Protein AF-A0A4S1CFI9-F1 (afdb_monomer)

Sequence (68 aa):
MVQVRIDRRGFTLIELLIVVAVIGILAAIAIPSFSAYRVKAYNSSAVADVTSLKVHLESYYQDNVRYP

Structure (mmCIF, N/CA/C/O backbone):
data_AF-A0A4S1CFI9-F1
#
_entry.id   AF-A0A4S1CFI9-F1
#
loop_
_atom_site.group_PDB
_atom_site.id
_atom_site.type_symbol
_atom_site.label_atom_id
_atom_site.label_alt_id
_atom_site.label_comp_id
_atom_site.label_asym_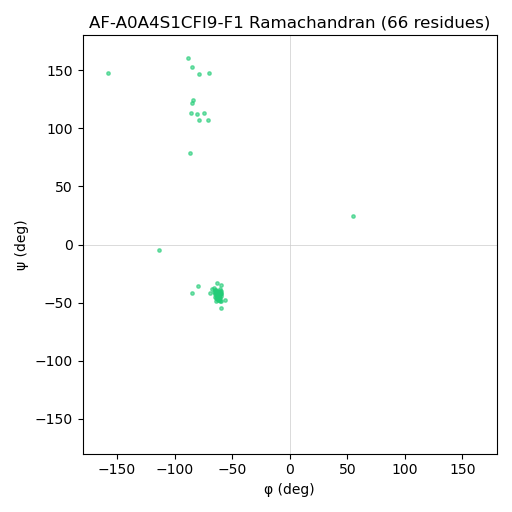id
_atom_site.label_entity_id
_atom_site.label_seq_id
_atom_site.pdbx_PDB_ins_code
_atom_site.Cartn_x
_atom_site.Cartn_y
_atom_site.Cartn_z
_atom_site.occupancy
_atom_site.B_iso_or_equiv
_atom_site.auth_seq_id
_atom_site.auth_comp_id
_atom_site.auth_asym_id
_atom_site.auth_atom_id
_atom_site.pdbx_PDB_model_num
ATOM 1 N N . MET A 1 1 ? -4.798 23.878 54.917 1.00 59.19 1 MET A N 1
ATOM 2 C CA . MET A 1 1 ? -4.166 22.825 54.092 1.00 59.19 1 MET A CA 1
ATOM 3 C C . MET A 1 1 ? -5.239 22.281 53.158 1.00 59.19 1 MET A C 1
ATOM 5 O O . MET A 1 1 ? -6.175 21.659 53.637 1.00 59.19 1 MET A O 1
ATOM 9 N N . VAL A 1 2 ? -5.202 22.629 51.870 1.00 71.44 2 VAL A N 1
ATOM 10 C CA . VAL A 1 2 ? -6.217 22.199 50.890 1.00 71.44 2 VAL A CA 1
ATOM 11 C C . VAL A 1 2 ? -5.819 20.820 50.368 1.00 71.44 2 VAL A C 1
ATOM 13 O O . VAL A 1 2 ? -4.716 20.666 49.850 1.00 71.44 2 VAL A O 1
ATOM 16 N N . GLN A 1 3 ? -6.680 19.814 50.530 1.00 75.25 3 GLN A N 1
ATOM 17 C CA . GLN A 1 3 ? -6.452 18.493 49.945 1.00 75.25 3 GLN A CA 1
ATOM 18 C C . GLN A 1 3 ? -6.973 18.457 48.508 1.00 75.25 3 GLN A C 1
ATOM 20 O O . GLN A 1 3 ? -8.177 18.528 48.266 1.00 75.25 3 GLN A O 1
ATOM 25 N N . VAL A 1 4 ? -6.054 18.321 47.552 1.00 77.25 4 VAL A N 1
ATOM 26 C CA . VAL A 1 4 ? -6.377 18.046 46.150 1.00 77.25 4 VAL A CA 1
ATOM 27 C C . VAL A 1 4 ? -6.792 16.579 46.044 1.00 77.25 4 VAL A C 1
ATOM 29 O O . VAL A 1 4 ? -5.981 15.679 46.258 1.00 77.25 4 VAL A O 1
ATOM 32 N N . ARG A 1 5 ? -8.065 16.323 45.731 1.00 77.81 5 ARG A N 1
ATOM 33 C CA . ARG A 1 5 ? -8.546 14.970 45.425 1.00 77.81 5 ARG A CA 1
ATOM 34 C C . ARG A 1 5 ? -8.186 14.662 43.973 1.00 77.81 5 ARG A C 1
ATOM 36 O O . ARG A 1 5 ? -8.714 15.289 43.063 1.00 77.81 5 ARG A O 1
ATOM 43 N N . ILE A 1 6 ? -7.276 13.715 43.763 1.00 75.62 6 ILE A N 1
ATOM 44 C CA . ILE A 1 6 ? -6.984 13.177 42.431 1.00 75.62 6 ILE A CA 1
ATOM 45 C C . ILE A 1 6 ? -8.094 12.173 42.098 1.00 75.62 6 ILE A C 1
ATOM 47 O O . ILE A 1 6 ? -8.163 11.096 42.692 1.00 75.62 6 ILE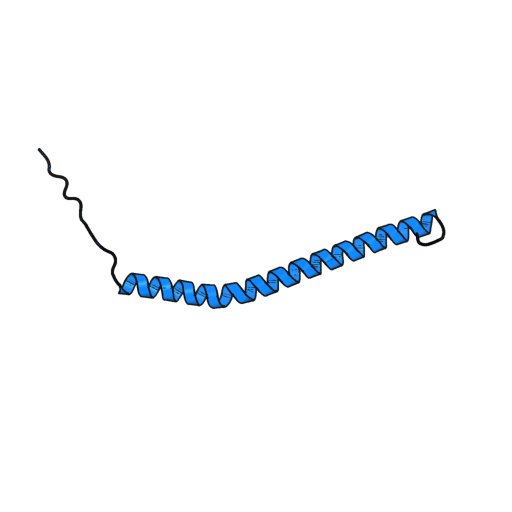 A O 1
ATOM 51 N N . ASP A 1 7 ? -8.985 12.549 41.185 1.00 74.62 7 ASP A N 1
ATOM 52 C CA . ASP A 1 7 ? -10.088 11.709 40.716 1.00 74.62 7 ASP A CA 1
ATOM 53 C C . ASP A 1 7 ? -9.520 10.565 39.854 1.00 74.62 7 ASP A C 1
ATOM 55 O O . ASP A 1 7 ? -9.031 10.779 38.745 1.00 74.62 7 ASP A O 1
ATOM 59 N N . ARG A 1 8 ? -9.513 9.337 40.383 1.00 75.44 8 ARG A N 1
ATOM 60 C CA . ARG A 1 8 ? -9.037 8.146 39.661 1.00 75.44 8 ARG A CA 1
ATOM 61 C C . ARG A 1 8 ? -10.181 7.552 38.833 1.00 75.44 8 ARG A C 1
ATOM 63 O O . ARG A 1 8 ? -10.791 6.572 39.252 1.00 75.44 8 ARG A O 1
ATOM 70 N N . ARG A 1 9 ? -10.488 8.137 37.671 1.00 77.50 9 ARG A N 1
ATOM 71 C CA . ARG A 1 9 ? -11.421 7.531 36.698 1.00 77.50 9 ARG A CA 1
ATOM 72 C C . ARG A 1 9 ? -10.671 6.531 35.819 1.00 77.50 9 ARG A C 1
ATOM 74 O O . ARG A 1 9 ? -9.662 6.880 35.215 1.00 77.50 9 ARG A O 1
ATOM 81 N N . GLY A 1 10 ? -11.146 5.288 35.789 1.00 78.56 10 GLY A N 1
ATOM 82 C CA . GLY A 1 10 ? -10.678 4.252 34.865 1.00 78.56 10 GLY A CA 1
ATOM 83 C C . GLY A 1 10 ? -11.460 4.273 33.550 1.00 78.56 10 GLY A C 1
ATOM 84 O O . GLY A 1 10 ? -12.562 4.814 33.496 1.00 78.56 10 GLY A O 1
ATOM 85 N N . PHE A 1 11 ? -10.886 3.680 32.504 1.00 81.94 11 PHE A N 1
ATOM 86 C CA . PHE A 1 11 ? -11.535 3.506 31.202 1.00 81.94 11 PHE A CA 1
ATOM 87 C C . PHE A 1 11 ? -12.522 2.333 31.243 1.00 81.94 11 PHE A C 1
ATOM 89 O O . PHE A 1 11 ? -12.275 1.341 31.938 1.00 81.94 11 PHE A O 1
ATOM 96 N N . THR A 1 12 ? -13.625 2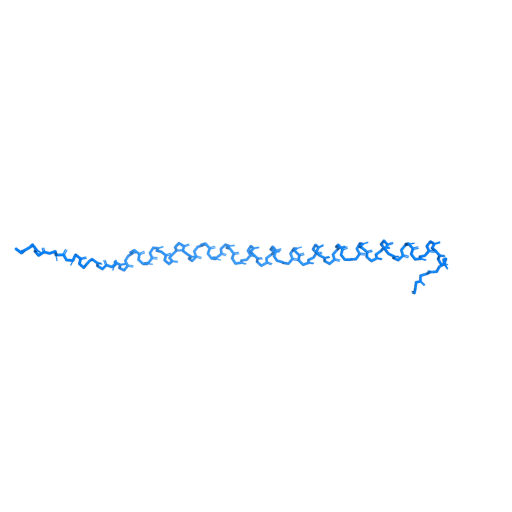.414 30.503 1.00 92.56 12 THR A N 1
ATOM 97 C CA . THR A 1 12 ? -14.590 1.310 30.419 1.00 92.56 12 THR A CA 1
ATOM 98 C C . THR A 1 12 ? -14.183 0.293 29.353 1.00 92.56 12 THR A C 1
ATOM 100 O O . THR A 1 12 ? -13.541 0.610 28.351 1.00 92.56 12 THR A O 1
ATOM 103 N N . LEU A 1 13 ? -14.607 -0.960 29.535 1.00 93.12 13 LEU A N 1
ATOM 104 C CA . LEU A 1 13 ? -14.409 -2.006 28.526 1.00 93.12 13 LEU A CA 1
ATOM 105 C C . LEU A 1 13 ? -15.149 -1.694 27.218 1.00 93.12 13 LEU A C 1
ATOM 107 O O . LEU A 1 13 ? -14.657 -2.025 26.144 1.00 93.12 13 LEU A O 1
ATOM 111 N N . ILE A 1 14 ? -16.308 -1.033 27.304 1.00 94.94 14 ILE A N 1
ATOM 112 C CA . ILE A 1 14 ? -17.107 -0.630 26.141 1.00 94.94 14 ILE A CA 1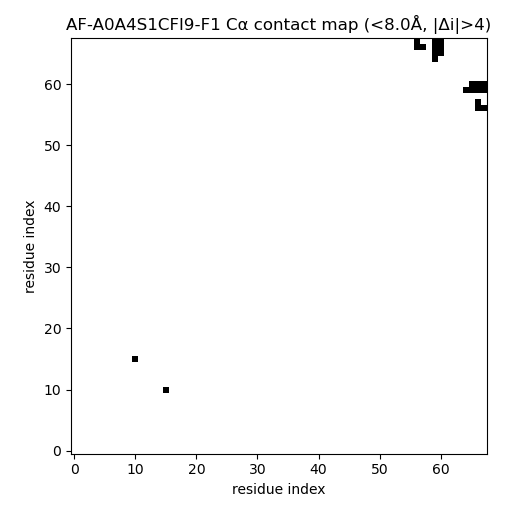
ATOM 113 C C . ILE A 1 14 ? -16.363 0.397 25.290 1.00 94.94 14 ILE A C 1
ATOM 115 O O . ILE A 1 14 ? -16.304 0.236 24.073 1.00 94.94 14 ILE A O 1
ATOM 119 N N . GLU A 1 15 ? -15.759 1.414 25.908 1.00 93.81 15 GLU A N 1
ATOM 120 C CA . GLU A 1 15 ? -14.979 2.405 25.163 1.00 93.81 15 GLU A CA 1
ATOM 121 C C . GLU A 1 15 ? -13.815 1.737 24.424 1.00 93.81 15 GLU A C 1
ATOM 123 O O . GLU A 1 15 ? -13.584 2.016 23.249 1.00 93.81 15 GLU A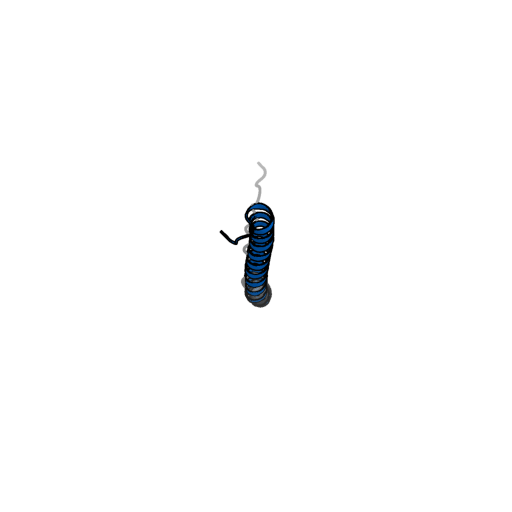 O 1
ATOM 128 N N . LEU A 1 16 ? -13.122 0.796 25.071 1.00 93.88 16 LEU A N 1
ATOM 129 C CA . LEU A 1 16 ? -11.990 0.103 24.455 1.00 93.88 16 LEU A CA 1
ATOM 130 C C . LEU A 1 16 ? -12.439 -0.794 23.291 1.00 93.88 16 LEU A C 1
ATOM 132 O O . LEU A 1 16 ? -11.781 -0.841 22.252 1.00 93.88 16 LEU A O 1
ATOM 136 N N . LEU A 1 17 ? -13.591 -1.451 23.429 1.00 96.00 17 LEU A N 1
ATOM 137 C CA . LEU A 1 17 ? -14.167 -2.310 22.395 1.00 96.00 17 LEU A CA 1
ATOM 138 C C . LEU A 1 17 ? -14.555 -1.508 21.144 1.00 96.00 17 LEU A C 1
ATOM 140 O O . LEU A 1 17 ? -14.242 -1.926 20.029 1.00 96.00 17 LEU A O 1
ATOM 144 N N . ILE A 1 18 ? -15.159 -0.328 21.316 1.00 96.56 18 ILE A N 1
ATOM 145 C CA . ILE A 1 18 ? -15.495 0.567 20.198 1.00 96.56 18 ILE A CA 1
ATOM 146 C C . ILE A 1 18 ? -14.222 1.049 19.494 1.00 96.56 18 ILE A C 1
ATOM 148 O O . ILE A 1 18 ? -14.160 1.035 18.265 1.00 96.56 18 ILE A O 1
ATOM 152 N N . VAL A 1 19 ? -13.184 1.423 20.249 1.00 96.94 19 VAL A N 1
ATOM 153 C CA . VAL A 1 19 ? -11.903 1.868 19.677 1.00 96.94 19 VAL A CA 1
ATOM 154 C C . VAL A 1 19 ? -11.278 0.774 18.810 1.00 96.94 19 VAL A C 1
ATOM 156 O O . VAL A 1 19 ? -10.907 1.037 17.665 1.00 96.94 19 VAL A O 1
ATOM 159 N N . VAL A 1 20 ? -11.204 -0.463 19.309 1.00 97.06 20 VAL A N 1
ATOM 160 C CA . VAL A 1 20 ? -10.637 -1.582 18.537 1.00 97.06 20 VAL A CA 1
ATOM 161 C C . VAL A 1 20 ? -11.496 -1.906 17.314 1.00 97.06 20 VAL A C 1
ATOM 163 O O . VAL A 1 20 ? -10.945 -2.180 16.249 1.00 97.06 20 VAL A O 1
ATOM 166 N N . ALA A 1 21 ? -12.825 -1.817 17.422 1.00 97.56 21 ALA A N 1
ATOM 167 C CA . ALA A 1 21 ? -13.722 -2.020 16.287 1.00 97.56 21 ALA A CA 1
ATOM 168 C C . ALA A 1 21 ? -13.477 -0.991 15.169 1.00 97.56 21 ALA A C 1
ATOM 170 O O . ALA A 1 21 ? -13.338 -1.369 14.006 1.00 97.56 21 ALA A O 1
ATOM 171 N N . VAL A 1 22 ? -13.349 0.296 15.511 1.00 97.94 22 VAL A N 1
ATOM 172 C CA . VAL A 1 22 ? -13.056 1.358 14.533 1.00 97.94 22 VAL A CA 1
ATOM 173 C C . VAL A 1 22 ? -11.680 1.153 13.895 1.00 97.94 22 VAL A C 1
ATOM 175 O O . VAL A 1 22 ? -11.565 1.198 12.670 1.00 97.94 22 VAL A O 1
ATOM 178 N N . ILE A 1 23 ? -10.645 0.864 14.693 1.00 98.06 23 ILE A N 1
ATOM 179 C CA . ILE A 1 23 ? -9.295 0.582 14.177 1.00 98.06 23 ILE A CA 1
ATOM 180 C C . ILE A 1 23 ? -9.314 -0.640 13.248 1.00 98.06 23 ILE A C 1
ATOM 182 O O . ILE A 1 23 ? -8.681 -0.609 12.195 1.00 98.06 23 ILE A O 1
ATOM 186 N N . GLY A 1 24 ? -10.071 -1.685 13.589 1.00 98.12 24 GLY A N 1
ATOM 187 C CA . GLY A 1 24 ? -10.220 -2.887 12.771 1.00 98.12 24 GLY A CA 1
ATOM 188 C C . GLY A 1 24 ? -10.833 -2.603 11.398 1.00 98.12 24 GLY A C 1
ATOM 189 O O . GLY A 1 24 ? -10.298 -3.057 10.387 1.00 98.12 24 GLY A O 1
ATOM 190 N N . ILE A 1 25 ? -11.901 -1.800 11.343 1.00 97.94 25 ILE A N 1
ATOM 191 C CA . ILE A 1 25 ? -12.544 -1.399 10.078 1.00 97.94 25 ILE A CA 1
ATOM 192 C C . ILE A 1 25 ? -11.572 -0.584 9.217 1.00 97.94 25 ILE A C 1
ATOM 194 O O . ILE A 1 25 ? -11.409 -0.864 8.027 1.00 97.94 25 ILE A O 1
ATOM 198 N N . LEU A 1 26 ? -10.891 0.397 9.815 1.00 98.06 26 LEU A N 1
ATOM 199 C CA . LEU A 1 26 ? -9.918 1.224 9.101 1.00 98.06 26 LEU A CA 1
ATOM 200 C C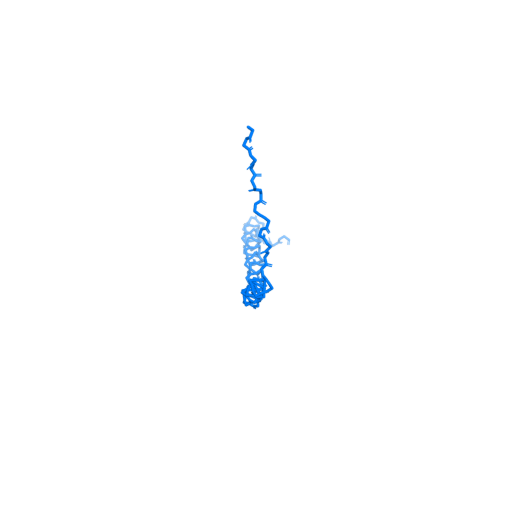 . LEU A 1 26 ? -8.744 0.385 8.579 1.00 98.06 26 LEU A C 1
ATOM 202 O O . LEU A 1 26 ? -8.358 0.535 7.421 1.00 98.06 26 LEU A O 1
ATOM 206 N N . ALA A 1 27 ? -8.210 -0.531 9.390 1.00 97.56 27 ALA A N 1
ATOM 207 C CA . ALA A 1 27 ? -7.112 -1.413 9.004 1.00 97.56 27 ALA A CA 1
ATOM 208 C C . ALA A 1 27 ? -7.505 -2.360 7.859 1.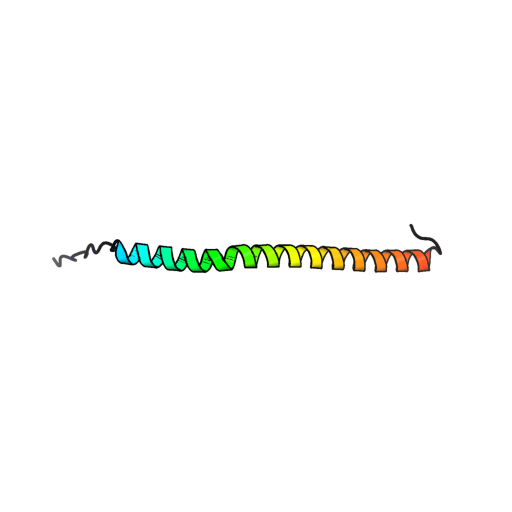00 97.56 27 ALA A C 1
ATOM 210 O O . ALA A 1 27 ? -6.727 -2.533 6.918 1.00 97.56 27 ALA A O 1
ATOM 211 N N . ALA A 1 28 ? -8.719 -2.917 7.893 1.00 97.56 28 ALA A N 1
ATOM 212 C CA . ALA A 1 28 ? -9.225 -3.808 6.850 1.00 97.56 28 ALA A CA 1
ATOM 213 C C . ALA A 1 28 ? -9.266 -3.139 5.464 1.00 97.56 28 ALA A C 1
ATOM 215 O O . ALA A 1 28 ? -8.995 -3.795 4.461 1.00 97.56 28 ALA A O 1
ATOM 216 N N . ILE A 1 29 ? -9.552 -1.835 5.401 1.00 97.50 29 ILE A N 1
ATOM 217 C CA . ILE A 1 29 ? -9.563 -1.059 4.150 1.00 97.50 29 ILE A CA 1
ATOM 218 C C . ILE A 1 29 ? -8.151 -0.556 3.799 1.00 97.50 29 ILE A C 1
ATOM 220 O O . ILE A 1 29 ? -7.731 -0.604 2.640 1.00 97.50 29 ILE A O 1
ATOM 224 N N . ALA A 1 30 ? -7.397 -0.082 4.793 1.00 97.62 30 ALA A N 1
ATOM 225 C CA . ALA A 1 30 ? -6.102 0.559 4.585 1.00 97.62 30 ALA A CA 1
ATOM 226 C C . ALA A 1 30 ? -5.014 -0.416 4.115 1.00 97.62 30 ALA A C 1
ATOM 228 O O . ALA A 1 30 ? -4.248 -0.078 3.215 1.00 97.62 30 ALA A O 1
ATOM 229 N N . ILE A 1 31 ? -4.947 -1.626 4.679 1.00 96.88 31 ILE A N 1
ATOM 230 C CA . ILE A 1 31 ? -3.903 -2.615 4.359 1.00 96.88 31 ILE A CA 1
ATOM 231 C C . ILE A 1 31 ? -3.899 -3.016 2.869 1.00 96.88 31 ILE A C 1
ATOM 233 O O . ILE A 1 31 ? -2.846 -2.886 2.232 1.00 96.88 31 ILE A O 1
ATOM 237 N N . PRO A 1 32 ? -5.017 -3.476 2.266 1.00 96.69 32 PRO A N 1
ATOM 238 C CA . PRO A 1 32 ? -5.020 -3.843 0.850 1.00 96.69 32 PRO A CA 1
ATOM 239 C C . PRO A 1 32 ? -4.771 -2.633 -0.059 1.00 96.69 32 PRO A C 1
ATOM 241 O O . PRO A 1 32 ? -4.004 -2.741 -1.018 1.00 96.69 32 PRO A O 1
ATOM 244 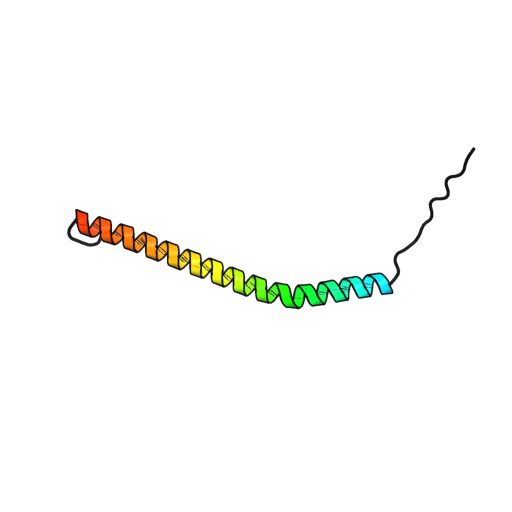N N . SER A 1 33 ? -5.343 -1.470 0.276 1.00 97.31 33 SER A N 1
ATOM 245 C CA . SER A 1 33 ? -5.144 -0.219 -0.469 1.00 97.31 33 SER A CA 1
ATOM 246 C C . SER A 1 33 ? -3.672 0.203 -0.498 1.00 97.31 33 SER A C 1
ATOM 248 O O . SER A 1 33 ? -3.103 0.443 -1.565 1.00 97.31 33 SER A O 1
ATOM 250 N N . PHE A 1 34 ? -3.012 0.206 0.662 1.00 96.88 34 PHE A N 1
ATOM 251 C CA . PHE A 1 34 ? -1.597 0.543 0.775 1.00 96.88 34 PHE A CA 1
ATOM 252 C C . PHE A 1 34 ? -0.708 -0.446 0.014 1.00 96.88 34 PHE A C 1
ATOM 254 O O . PHE A 1 34 ? 0.236 -0.041 -0.667 1.00 96.88 34 PHE A O 1
ATOM 261 N N . SER A 1 35 ? -1.024 -1.744 0.073 1.00 96.69 35 SER A N 1
ATOM 262 C CA . SER A 1 35 ? -0.279 -2.757 -0.679 1.00 96.69 35 SER A CA 1
ATOM 263 C C . SER A 1 35 ? -0.372 -2.528 -2.191 1.00 96.69 35 SER A C 1
ATOM 265 O O . SER A 1 35 ? 0.657 -2.512 -2.871 1.00 96.69 35 SER A O 1
ATOM 267 N N . ALA A 1 36 ? -1.576 -2.270 -2.711 1.00 96.94 36 ALA A N 1
ATOM 268 C CA . ALA A 1 36 ? -1.790 -1.963 -4.125 1.00 96.94 36 ALA A CA 1
ATOM 269 C C . ALA A 1 36 ? -1.076 -0.669 -4.549 1.00 96.94 36 ALA A C 1
ATOM 271 O O . ALA A 1 36 ? -0.432 -0.628 -5.601 1.00 96.94 36 ALA A O 1
ATOM 272 N N . TYR A 1 37 ? -1.130 0.374 -3.715 1.00 97.56 37 TYR A N 1
ATOM 273 C CA . TYR A 1 37 ? -0.441 1.638 -3.974 1.00 97.56 37 TYR A CA 1
ATOM 274 C C . TYR A 1 37 ? 1.076 1.459 -4.064 1.00 97.56 37 TYR A C 1
ATOM 276 O O . TYR A 1 37 ? 1.714 1.973 -4.981 1.00 97.56 37 TYR A O 1
ATOM 284 N N . ARG A 1 38 ? 1.657 0.672 -3.157 1.00 97.75 38 ARG A N 1
ATOM 285 C CA . ARG A 1 38 ? 3.086 0.352 -3.166 1.00 97.75 38 ARG A CA 1
ATOM 286 C C . ARG A 1 38 ? 3.501 -0.395 -4.436 1.00 97.75 38 ARG A C 1
ATOM 288 O O . ARG A 1 38 ? 4.508 -0.037 -5.036 1.00 97.75 38 ARG A O 1
ATOM 295 N N . VAL A 1 39 ? 2.721 -1.381 -4.885 1.00 97.44 39 VAL A N 1
ATOM 296 C CA . VAL A 1 39 ? 2.985 -2.078 -6.161 1.00 97.44 39 VAL A CA 1
ATOM 297 C C . VAL A 1 39 ? 2.927 -1.103 -7.337 1.00 97.44 39 VAL A C 1
ATOM 299 O O . VAL A 1 39 ? 3.820 -1.097 -8.180 1.00 97.44 39 VAL A O 1
ATOM 302 N N . LYS A 1 40 ? 1.920 -0.223 -7.371 1.00 97.56 40 LYS A N 1
ATOM 303 C CA . LYS A 1 40 ? 1.817 0.821 -8.398 1.00 97.56 40 LYS A CA 1
ATOM 304 C C . LYS A 1 40 ? 3.033 1.753 -8.388 1.00 97.56 40 LYS A C 1
ATOM 306 O O . LYS A 1 40 ? 3.535 2.088 -9.458 1.00 97.56 40 LYS A O 1
ATOM 311 N N . ALA A 1 41 ? 3.516 2.146 -7.210 1.00 97.88 41 ALA A N 1
ATOM 312 C CA . ALA A 1 41 ? 4.705 2.982 -7.070 1.00 97.88 41 ALA A CA 1
ATOM 313 C C . ALA A 1 41 ? 5.962 2.282 -7.613 1.00 97.88 41 ALA A C 1
ATOM 315 O O . ALA A 1 41 ? 6.692 2.884 -8.398 1.00 97.88 41 ALA A O 1
ATOM 316 N N . TYR A 1 42 ? 6.172 1.002 -7.282 1.00 98.00 42 TYR A N 1
ATOM 317 C CA . TYR A 1 42 ? 7.281 0.218 -7.837 1.00 98.00 42 TYR A CA 1
ATOM 318 C C . TYR A 1 42 ? 7.206 0.101 -9.360 1.00 98.00 42 TYR A C 1
ATOM 320 O O . TYR A 1 42 ? 8.199 0.353 -10.038 1.00 98.00 42 TYR A O 1
ATOM 328 N N . ASN A 1 43 ? 6.028 -0.202 -9.909 1.00 98.00 43 ASN A N 1
ATOM 329 C CA . ASN A 1 43 ? 5.839 -0.279 -11.358 1.00 98.00 43 ASN A CA 1
ATOM 330 C C . ASN A 1 43 ? 6.108 1.071 -12.033 1.00 98.00 43 ASN A C 1
ATOM 332 O O . ASN A 1 43 ? 6.750 1.120 -13.077 1.00 98.00 43 ASN A O 1
ATOM 336 N N . SER A 1 44 ? 5.654 2.172 -11.429 1.00 98.00 44 SER A N 1
ATOM 337 C CA . SER A 1 44 ? 5.913 3.519 -11.942 1.00 98.00 44 SER A CA 1
ATOM 338 C C . SER A 1 44 ? 7.405 3.850 -11.951 1.00 98.00 44 SER A C 1
ATOM 340 O O . SER A 1 44 ? 7.876 4.448 -12.915 1.00 98.00 44 SER A O 1
ATOM 342 N N . SER A 1 45 ? 8.143 3.456 -10.908 1.00 98.00 45 SER A N 1
ATOM 343 C CA . SER A 1 45 ? 9.599 3.630 -10.851 1.00 98.00 45 SER A CA 1
ATOM 344 C C . SER A 1 45 ? 10.287 2.815 -11.942 1.00 98.00 45 SER A C 1
ATOM 346 O O . SER A 1 45 ? 11.052 3.368 -12.719 1.00 98.00 45 SER A O 1
ATOM 348 N N . ALA A 1 46 ? 9.939 1.532 -12.079 1.00 98.00 46 ALA A N 1
ATOM 349 C CA . ALA A 1 46 ? 10.528 0.662 -13.094 1.00 98.00 46 ALA A CA 1
ATOM 350 C C . ALA A 1 46 ? 10.291 1.185 -14.523 1.00 98.00 46 ALA A C 1
ATOM 352 O O . ALA A 1 46 ? 11.191 1.155 -15.359 1.00 98.00 46 ALA A O 1
ATOM 353 N N . VAL A 1 47 ? 9.094 1.710 -14.809 1.00 98.06 47 VAL A N 1
ATOM 354 C CA . VAL A 1 47 ? 8.788 2.335 -16.106 1.00 98.06 47 VAL A CA 1
ATOM 355 C C . VAL A 1 47 ? 9.621 3.598 -16.330 1.00 98.06 47 VAL A C 1
ATOM 357 O O . VAL A 1 47 ? 10.113 3.811 -17.442 1.00 98.06 47 VAL A O 1
ATOM 360 N N . ALA A 1 48 ? 9.803 4.427 -15.298 1.00 98.00 48 ALA A N 1
ATOM 361 C CA . ALA A 1 48 ? 10.644 5.618 -15.384 1.00 98.00 48 ALA A CA 1
ATOM 362 C C . ALA A 1 48 ? 12.111 5.249 -15.655 1.00 98.00 48 ALA A C 1
ATOM 364 O O . ALA A 1 48 ? 12.732 5.841 -16.539 1.00 98.00 48 ALA A O 1
ATOM 365 N N . ASP A 1 49 ? 12.624 4.221 -14.979 1.00 97.88 49 ASP A N 1
ATOM 366 C CA . ASP A 1 49 ? 13.989 3.726 -15.160 1.00 97.88 49 ASP A CA 1
ATOM 367 C C . ASP A 1 49 ? 14.208 3.208 -16.587 1.00 97.88 49 ASP A C 1
ATOM 369 O O . ASP A 1 49 ? 15.156 3.616 -17.256 1.00 97.88 49 ASP A O 1
ATOM 373 N N . VAL A 1 50 ? 13.296 2.380 -17.111 1.00 97.62 50 VAL A N 1
ATOM 374 C CA . VAL A 1 50 ? 13.373 1.878 -18.498 1.00 97.62 50 VAL A CA 1
ATOM 375 C C . VAL A 1 50 ? 13.294 3.017 -19.513 1.00 97.62 50 VAL A C 1
ATOM 377 O O . VAL A 1 50 ? 14.041 3.027 -20.491 1.00 97.62 50 VAL A O 1
ATOM 380 N N . THR A 1 51 ? 12.416 3.993 -19.285 1.00 97.69 51 THR A N 1
ATOM 381 C CA . THR A 1 51 ? 12.297 5.167 -20.163 1.00 97.69 51 THR A CA 1
AT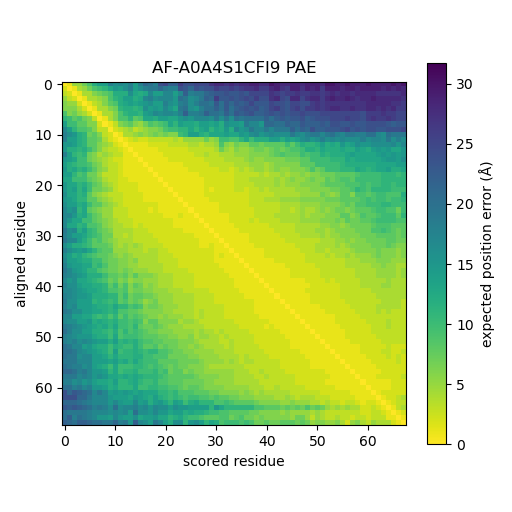OM 382 C C . THR A 1 51 ? 13.591 5.976 -20.164 1.00 97.69 51 THR A C 1
ATOM 384 O O . THR A 1 51 ? 14.071 6.364 -21.227 1.00 97.69 51 THR A O 1
ATOM 387 N N . SER A 1 52 ? 14.195 6.172 -18.992 1.00 97.44 52 SER A N 1
ATOM 388 C CA . SER A 1 52 ? 15.490 6.838 -18.852 1.00 97.44 52 SER A CA 1
ATOM 389 C C . SER A 1 52 ? 16.595 6.074 -19.583 1.00 97.44 52 SER A C 1
ATOM 391 O O . SER A 1 52 ? 17.337 6.658 -20.371 1.00 97.44 52 SER A O 1
ATOM 393 N N . LEU A 1 53 ? 16.683 4.753 -19.400 1.00 96.94 53 LEU A N 1
ATOM 394 C CA . LEU A 1 53 ? 17.664 3.914 -20.095 1.00 96.94 53 LEU A CA 1
ATOM 395 C C . LEU A 1 53 ? 17.501 3.981 -21.613 1.00 96.94 53 LEU A C 1
ATOM 397 O O . LEU A 1 53 ? 18.495 4.113 -22.321 1.00 96.94 53 LEU A O 1
ATOM 401 N N . LYS A 1 54 ? 16.264 3.949 -22.119 1.00 96.75 54 LYS A N 1
ATOM 402 C CA . LYS A 1 54 ? 15.984 4.102 -23.550 1.00 96.75 54 LYS A CA 1
ATOM 403 C C . LYS A 1 54 ? 16.566 5.408 -24.094 1.00 96.75 54 LYS A C 1
ATOM 405 O O . LYS A 1 54 ? 17.259 5.367 -25.104 1.00 96.75 54 LYS A O 1
ATOM 410 N N . VAL A 1 55 ? 16.333 6.531 -23.412 1.00 96.94 55 VAL A N 1
ATOM 411 C CA . VAL A 1 55 ? 16.868 7.841 -23.825 1.00 96.94 55 VAL A CA 1
ATOM 412 C C . VAL A 1 55 ? 18.397 7.819 -23.875 1.00 96.94 55 VAL A C 1
ATOM 414 O O . VAL A 1 55 ? 18.989 8.277 -24.851 1.00 96.94 55 VAL A O 1
ATOM 417 N N . HIS A 1 56 ? 19.050 7.234 -22.868 1.00 95.88 56 HIS A N 1
ATOM 418 C CA . HIS A 1 56 ? 20.510 7.113 -22.854 1.00 95.88 56 HIS A CA 1
ATOM 419 C C . HIS A 1 56 ? 21.037 6.223 -23.988 1.00 95.88 56 HIS A C 1
ATOM 421 O O . HIS A 1 56 ? 22.030 6.570 -24.626 1.00 95.88 56 HIS A O 1
ATOM 427 N N . LEU A 1 57 ? 20.375 5.098 -24.270 1.00 96.75 57 LEU A N 1
ATOM 428 C CA . LEU A 1 57 ? 20.745 4.201 -25.368 1.00 96.75 57 LEU A CA 1
ATOM 429 C C . LEU A 1 57 ? 20.554 4.862 -26.737 1.00 96.75 57 LEU A C 1
ATOM 431 O O . LEU A 1 57 ? 21.396 4.692 -27.616 1.00 96.75 57 LEU A O 1
ATOM 435 N N . GLU A 1 58 ? 19.470 5.617 -26.923 1.00 95.88 58 GLU A N 1
ATOM 436 C CA . GLU A 1 58 ? 19.220 6.385 -28.147 1.00 95.88 58 GLU A CA 1
ATOM 437 C C . GLU A 1 58 ? 20.292 7.462 -28.350 1.00 95.88 58 GLU A C 1
ATOM 439 O O . GLU A 1 58 ? 20.822 7.578 -29.453 1.00 95.88 58 GLU A O 1
ATOM 444 N N . SER A 1 59 ? 20.677 8.180 -27.290 1.00 95.44 59 SER A N 1
ATOM 445 C CA . SER A 1 59 ? 21.784 9.148 -27.333 1.00 95.44 59 SER A CA 1
ATOM 446 C C . SER A 1 59 ? 23.109 8.474 -27.692 1.00 95.44 59 SER A C 1
ATOM 448 O O . SER A 1 59 ? 23.809 8.931 -28.589 1.00 95.44 59 SER A O 1
ATOM 450 N N . TYR A 1 60 ? 23.434 7.341 -27.061 1.00 96.06 60 TYR A N 1
ATOM 451 C CA . TYR A 1 60 ? 24.663 6.609 -27.371 1.00 96.06 60 TYR A CA 1
ATOM 452 C C . TYR A 1 60 ? 24.696 6.146 -28.831 1.00 96.06 60 TYR A C 1
ATOM 454 O O . TYR A 1 60 ? 25.732 6.245 -29.490 1.00 96.06 60 TYR A O 1
ATOM 462 N N . TYR A 1 61 ? 23.566 5.654 -29.347 1.00 96.38 61 TYR A N 1
ATOM 463 C CA . TYR A 1 61 ? 23.455 5.237 -30.741 1.00 96.38 61 TYR A CA 1
ATOM 464 C C . TYR A 1 61 ? 23.647 6.413 -31.705 1.00 96.38 61 TYR A C 1
ATOM 466 O O . TYR A 1 61 ? 24.290 6.240 -32.737 1.00 96.38 61 TYR A O 1
ATOM 474 N N . GLN A 1 62 ? 23.121 7.598 -31.382 1.00 95.94 62 GLN A N 1
ATOM 475 C CA . GLN A 1 62 ? 23.339 8.802 -32.191 1.00 95.94 62 GLN A CA 1
ATOM 476 C C . GLN A 1 62 ? 24.825 9.166 -32.281 1.00 95.94 62 GLN A C 1
ATOM 478 O O . GLN A 1 62 ? 25.293 9.523 -33.360 1.00 95.94 62 GLN A O 1
ATOM 483 N N . ASP A 1 63 ? 25.567 9.002 -31.186 1.00 95.88 63 ASP A N 1
ATOM 484 C CA . ASP A 1 63 ? 26.990 9.342 -31.127 1.00 95.88 63 ASP A CA 1
ATOM 485 C C . ASP A 1 63 ? 27.896 8.270 -31.761 1.00 95.88 63 ASP A C 1
ATOM 487 O O . ASP A 1 63 ? 28.910 8.593 -32.379 1.00 95.88 63 ASP A O 1
ATOM 491 N N . ASN A 1 64 ? 27.548 6.984 -31.621 1.00 94.88 64 ASN A N 1
ATOM 492 C CA . ASN A 1 64 ? 28.436 5.859 -31.955 1.00 94.88 64 ASN A CA 1
ATOM 493 C C . ASN A 1 64 ? 27.952 5.002 -33.138 1.00 94.88 64 ASN A C 1
ATOM 495 O O . ASN A 1 64 ? 28.651 4.075 -33.549 1.00 94.88 64 ASN A O 1
ATOM 499 N N . VAL A 1 65 ? 26.758 5.273 -33.683 1.00 93.12 65 VAL A N 1
ATOM 500 C CA . VAL A 1 65 ? 26.104 4.506 -34.771 1.00 93.12 65 VAL A CA 1
ATOM 501 C C . VAL A 1 65 ? 25.967 3.008 -34.437 1.00 93.12 65 VAL A C 1
ATOM 503 O O . VAL A 1 65 ? 25.899 2.134 -35.301 1.00 93.12 65 VAL A O 1
ATOM 506 N N . ARG A 1 66 ? 25.952 2.686 -33.144 1.00 90.69 66 ARG A N 1
ATOM 507 C CA . ARG A 1 66 ? 25.818 1.336 -32.602 1.00 90.69 66 ARG A CA 1
ATOM 508 C C . ARG A 1 66 ? 25.306 1.445 -31.172 1.00 90.69 66 ARG A C 1
ATOM 510 O O . ARG A 1 66 ? 25.629 2.402 -30.479 1.00 90.69 66 ARG A O 1
ATOM 517 N N . TYR A 1 67 ? 24.525 0.466 -30.726 1.00 89.19 67 TYR A N 1
ATOM 518 C CA . TYR A 1 67 ? 24.210 0.330 -29.306 1.00 89.19 67 TYR A CA 1
ATOM 519 C C . TYR A 1 67 ? 25.448 -0.124 -28.511 1.00 89.19 67 TYR A C 1
ATOM 521 O O . TYR A 1 67 ? 26.280 -0.847 -29.078 1.00 89.19 67 TYR A O 1
ATOM 529 N N . PRO A 1 68 ? 25.581 0.314 -27.245 1.00 84.62 68 PRO A N 1
ATOM 530 C CA . PRO A 1 68 ? 26.699 -0.081 -26.395 1.00 84.62 68 PRO A CA 1
ATOM 531 C C . PRO A 1 68 ? 26.733 -1.596 -26.156 1.00 84.62 68 PRO A C 1
ATOM 533 O O . PRO A 1 68 ? 25.660 -2.243 -26.214 1.00 84.62 68 PRO A O 1
#

Solvent-accessible surface area (backbone atoms only — not comparable to full-atom values): 4118 Å² total; per-residue (Å²): 137,86,82,84,81,81,82,85,81,80,86,56,72,66,60,53,50,52,50,52,50,52,52,49,57,51,47,67,55,46,52,61,53,52,52,54,49,51,52,51,49,53,51,53,50,54,51,50,51,52,52,51,50,48,53,54,47,53,53,46,23,72,77,65,79,41,74,134

Foldseek 3Di:
DDDDDDDDDDDDPVVVVVVVVVVVVCCVVCVVVVVVVVVVVVVVVVVVVVVVVVVVQVVVCVVPVDGD

Mean predicted aligned error: 8.02 Å

Secondary structure (DSSP, 8-state):
--------PPPPHHHHHHHHHHHHHHHHHHHHHHHHHHHHHHHHHHHHHHHHHHHHHHHHHHHHSS--

InterPro domains:
  IPR000983 General secretion pathway protein G-type pilin [PR00813] (10-35)
  IPR000983 General secretion pathway protein G-type pilin [PR00813] (46-64)
  IPR012902 Prokaryotic N-terminal methylation site [PF07963] (8-31)
  IPR012902 Prokaryotic N-terminal methylation site [PS00409] (9-29)
  IPR012902 Prokaryotic N-terminal methylation site [TIGR02532] (8-31)
  IPR045584 Pilin-like [SSF54523] (11-68)

Organism: NCBI:txid2562681

pLDDT: mean 92.87, std 8.47, range [59.19, 98.12]

Radius of gyration: 29.16 Å; Cα contacts (8 Å, |Δi|>4): 11; chains: 1; bounding box: 46×27×89 Å